Protein AF-A0A8H3UCH0-F1 (afdb_monomer_lite)

Structure (mmCIF, N/CA/C/O backbone):
data_AF-A0A8H3UCH0-F1
#
_entry.id   AF-A0A8H3UCH0-F1
#
loop_
_atom_site.group_PDB
_atom_site.id
_atom_site.type_symbol
_atom_site.label_atom_id
_atom_site.label_alt_id
_atom_site.label_comp_id
_atom_site.label_asym_id
_atom_site.label_entity_id
_atom_site.label_seq_id
_atom_site.pdbx_PDB_ins_code
_atom_site.Cartn_x
_atom_site.Cartn_y
_atom_site.Cartn_z
_atom_site.occupancy
_atom_site.B_iso_or_equiv
_atom_site.auth_seq_id
_atom_site.auth_comp_id
_atom_site.auth_asym_id
_atom_site.auth_atom_id
_atom_site.pdbx_PDB_model_num
ATOM 1 N N . MET A 1 1 ? -41.134 -38.331 -43.018 1.00 42.94 1 MET A N 1
ATOM 2 C CA . MET A 1 1 ? -39.781 -38.279 -42.423 1.00 42.94 1 MET A CA 1
ATOM 3 C C . MET A 1 1 ? -39.444 -36.814 -42.194 1.00 42.94 1 MET A C 1
ATOM 5 O O . MET A 1 1 ? -39.218 -36.111 -43.166 1.00 42.94 1 MET A O 1
ATOM 9 N N . ALA A 1 2 ? -39.543 -36.333 -40.953 1.00 41.81 2 ALA A N 1
ATOM 10 C CA . ALA A 1 2 ? -39.300 -34.935 -40.595 1.00 41.81 2 ALA A CA 1
ATOM 11 C C . ALA A 1 2 ? -38.102 -34.873 -39.640 1.00 41.81 2 ALA A C 1
ATOM 13 O O . ALA A 1 2 ? -38.124 -35.480 -38.571 1.00 41.81 2 ALA A O 1
ATOM 14 N N . THR A 1 3 ? -37.045 -34.188 -40.062 1.00 47.44 3 THR A N 1
ATOM 15 C CA . THR A 1 3 ? -35.828 -33.936 -39.289 1.00 47.44 3 THR A CA 1
ATOM 16 C C . THR A 1 3 ? -36.106 -32.839 -38.265 1.00 47.44 3 THR A C 1
ATOM 18 O O . THR A 1 3 ? -36.339 -31.687 -38.617 1.00 47.44 3 THR A O 1
ATOM 21 N N . GLN A 1 4 ? -36.105 -33.212 -36.986 1.00 49.59 4 GLN A N 1
ATOM 22 C CA . GLN A 1 4 ? -36.274 -32.308 -35.852 1.00 49.59 4 GLN A CA 1
ATOM 23 C C . GLN A 1 4 ? -34.904 -31.704 -35.499 1.00 49.59 4 GLN A C 1
ATOM 25 O O . GLN A 1 4 ? -34.028 -32.372 -34.952 1.00 49.59 4 GLN A O 1
ATOM 30 N N . THR A 1 5 ? -34.693 -30.446 -35.875 1.00 45.97 5 THR A N 1
ATOM 31 C CA . THR A 1 5 ? -33.523 -29.638 -35.518 1.00 45.97 5 THR A CA 1
ATOM 32 C C . THR A 1 5 ? -33.609 -29.232 -34.045 1.00 45.97 5 THR A C 1
ATOM 34 O O . THR A 1 5 ? -34.326 -28.307 -33.674 1.00 45.97 5 THR A O 1
ATOM 37 N N . ASN A 1 6 ? -32.872 -29.941 -33.187 1.00 51.31 6 ASN A N 1
ATOM 38 C CA . ASN A 1 6 ? -32.694 -29.592 -31.778 1.00 51.31 6 ASN A CA 1
ATOM 39 C C . ASN A 1 6 ? -31.817 -28.337 -31.644 1.00 51.31 6 ASN A C 1
ATOM 41 O O . ASN A 1 6 ? -30.590 -28.406 -31.700 1.00 51.31 6 ASN A O 1
ATOM 45 N N . GLN A 1 7 ? -32.456 -27.185 -31.462 1.00 55.06 7 GLN A N 1
ATOM 46 C CA . GLN A 1 7 ? -31.807 -25.937 -31.071 1.00 55.06 7 GLN A CA 1
ATOM 47 C C . GLN A 1 7 ? -31.682 -25.908 -29.532 1.00 55.06 7 GLN A C 1
ATOM 49 O O . GLN A 1 7 ? -32.689 -26.114 -28.850 1.00 55.06 7 GLN A O 1
ATOM 54 N N . PRO A 1 8 ? -30.494 -25.678 -28.942 1.00 60.19 8 PRO A N 1
ATOM 55 C CA . PRO A 1 8 ? -30.374 -25.543 -27.494 1.00 60.19 8 PRO A CA 1
ATOM 56 C C . PRO A 1 8 ? -30.968 -24.199 -27.022 1.00 60.19 8 PRO A C 1
ATOM 58 O O . PRO A 1 8 ? -30.955 -23.220 -27.775 1.00 60.19 8 PRO A O 1
ATOM 61 N N . PRO A 1 9 ? -31.495 -24.124 -25.784 1.00 63.38 9 PRO A N 1
ATOM 62 C CA . PRO A 1 9 ? -32.141 -22.922 -25.258 1.00 63.38 9 PRO A CA 1
ATOM 63 C C . PRO A 1 9 ? -31.151 -21.751 -25.125 1.00 63.38 9 PRO A C 1
ATOM 65 O O . PRO A 1 9 ? -29.957 -21.980 -24.905 1.00 63.38 9 PRO A O 1
ATOM 68 N N . PRO A 1 10 ? -31.617 -20.487 -25.202 1.00 54.34 10 PRO A N 1
ATOM 69 C CA . PRO A 1 10 ? -30.752 -19.327 -25.028 1.00 54.34 10 PRO A CA 1
ATOM 70 C C . PRO A 1 10 ? -30.130 -19.360 -23.631 1.00 54.34 10 PRO A C 1
ATOM 72 O O . PRO A 1 10 ? -30.829 -19.329 -22.613 1.00 54.34 10 PRO A O 1
ATOM 75 N N . SER A 1 11 ? -28.799 -19.430 -23.589 1.00 51.38 11 SER A N 1
ATOM 76 C CA . SER A 1 11 ? -28.038 -19.336 -22.353 1.00 51.38 11 SER A CA 1
ATOM 77 C C . SER A 1 11 ? -28.389 -18.015 -21.670 1.00 51.38 11 SER A C 1
ATOM 79 O O . SER A 1 11 ? -28.206 -16.922 -22.213 1.00 51.38 11 SER A O 1
ATOM 81 N N . LYS A 1 12 ? -28.959 -18.106 -20.464 1.00 56.94 12 LYS A N 1
ATOM 82 C CA . LYS A 1 12 ? -29.134 -16.951 -19.585 1.00 56.94 12 LYS A CA 1
ATOM 83 C C . LYS A 1 12 ? -27.738 -16.385 -19.356 1.00 56.94 12 LYS A C 1
ATOM 85 O O . LYS A 1 12 ? -26.943 -17.004 -18.654 1.00 56.94 12 LYS A O 1
ATOM 90 N N . LYS A 1 13 ? -27.429 -15.260 -20.012 1.00 53.66 13 LYS A N 1
ATOM 91 C CA . LYS A 1 13 ? -26.171 -14.523 -19.861 1.00 53.66 13 LYS A CA 1
ATOM 92 C C . LYS A 1 13 ? -25.890 -14.405 -18.367 1.00 53.66 13 LYS A C 1
ATOM 94 O O . LYS A 1 13 ? -26.641 -13.740 -17.657 1.00 53.66 13 LYS A O 1
ATOM 99 N N . ALA A 1 14 ? -24.864 -15.111 -17.897 1.00 53.22 14 ALA A N 1
ATOM 100 C CA . ALA A 1 14 ? -24.404 -15.004 -16.527 1.00 53.22 14 ALA A CA 1
ATOM 101 C C . ALA A 1 14 ? -24.094 -13.525 -16.288 1.00 53.22 14 ALA A C 1
ATOM 103 O O . ALA A 1 14 ? -23.235 -12.954 -16.962 1.00 53.22 14 ALA A O 1
ATOM 104 N N . ALA A 1 15 ? -24.873 -12.884 -15.414 1.00 64.12 15 ALA A N 1
ATOM 105 C CA . ALA A 1 15 ? -24.626 -11.506 -15.037 1.00 64.12 15 ALA A CA 1
ATOM 106 C C . ALA A 1 15 ? -23.189 -11.439 -14.516 1.00 64.12 15 ALA A C 1
ATOM 108 O O . ALA A 1 15 ? -22.822 -12.191 -13.609 1.00 64.12 15 ALA A O 1
ATOM 109 N N . SER A 1 16 ? -22.376 -10.589 -15.138 1.00 61.06 16 SER A N 1
ATOM 110 C CA . SER A 1 16 ? -21.008 -10.345 -14.706 1.00 61.06 16 SER A CA 1
ATOM 111 C C . SER A 1 16 ? -20.993 -10.011 -13.209 1.00 61.06 16 SER A C 1
ATOM 113 O O . SER A 1 16 ? -21.958 -9.426 -12.699 1.00 61.06 16 SER A O 1
ATOM 115 N N . PRO A 1 17 ? -19.935 -10.397 -12.475 1.00 53.53 17 PRO A N 1
ATOM 116 C CA . PRO A 1 17 ? -19.835 -10.087 -11.057 1.00 53.53 17 PRO A CA 1
ATOM 117 C C . PRO A 1 17 ? -20.031 -8.581 -10.852 1.00 53.53 17 PRO A C 1
ATOM 119 O O . PRO A 1 17 ? -19.290 -7.763 -11.399 1.00 53.53 17 PRO A O 1
ATOM 122 N N . LYS A 1 18 ? -21.078 -8.224 -10.097 1.00 65.06 18 LYS A N 1
ATOM 123 C CA . LYS A 1 18 ? -21.443 -6.839 -9.783 1.00 65.06 18 LYS A CA 1
ATOM 124 C C . LYS A 1 18 ? -20.391 -6.253 -8.846 1.00 65.06 18 LYS A C 1
ATOM 126 O O . LYS A 1 18 ? -20.533 -6.294 -7.627 1.00 65.06 18 LYS A O 1
ATOM 131 N N . THR A 1 19 ? -19.300 -5.748 -9.409 1.00 75.19 19 THR A N 1
ATOM 132 C CA . THR A 1 19 ? -18.302 -4.984 -8.657 1.00 75.19 19 THR A CA 1
ATOM 133 C C . THR A 1 19 ? -18.933 -3.690 -8.155 1.00 75.19 19 THR A C 1
ATOM 135 O O . THR A 1 19 ? -19.878 -3.180 -8.757 1.00 75.19 19 THR A O 1
ATOM 138 N N . PHE A 1 20 ? -18.418 -3.113 -7.070 1.00 78.31 20 PHE A N 1
ATOM 139 C CA . PHE A 1 20 ? -18.933 -1.845 -6.542 1.00 78.31 20 PHE A CA 1
ATOM 140 C C . PHE A 1 20 ? -19.041 -0.756 -7.626 1.00 78.31 20 PHE A C 1
ATOM 142 O O . PHE A 1 20 ? -20.020 -0.020 -7.670 1.00 78.31 20 PHE A O 1
ATOM 149 N N . LEU A 1 21 ? -18.086 -0.715 -8.562 1.00 81.06 21 LEU A N 1
ATOM 150 C CA . LEU A 1 21 ? -18.055 0.230 -9.684 1.00 81.06 21 LEU A CA 1
ATOM 151 C C . LEU A 1 21 ? -19.134 -0.010 -10.747 1.00 81.06 21 LEU A C 1
ATOM 153 O O . LEU A 1 21 ? -19.455 0.912 -11.490 1.00 81.06 21 LEU A O 1
ATOM 157 N N . SER A 1 22 ? -19.714 -1.210 -10.798 1.00 80.25 22 SER A N 1
ATOM 158 C CA . SER A 1 22 ? -20.850 -1.526 -11.671 1.00 80.25 22 SER A CA 1
ATOM 159 C C . SER A 1 22 ? -22.191 -1.012 -11.132 1.00 80.25 22 SER A C 1
ATOM 161 O O . SER A 1 22 ? -23.190 -1.037 -11.848 1.00 80.25 22 SER A O 1
ATOM 163 N N . LEU A 1 23 ? -22.232 -0.543 -9.878 1.00 80.56 23 LEU A N 1
ATOM 164 C CA . LEU A 1 23 ? -23.440 0.016 -9.285 1.00 80.56 23 LEU A CA 1
ATOM 165 C C . LEU A 1 23 ? -23.682 1.464 -9.762 1.00 80.56 23 LEU A C 1
ATOM 167 O O . LEU A 1 23 ? -22.726 2.240 -9.921 1.00 80.56 23 LEU A O 1
ATOM 171 N N . PRO A 1 24 ? -24.958 1.871 -9.906 1.00 83.69 24 PRO A N 1
ATOM 172 C CA . PRO A 1 24 ? -25.347 3.266 -10.073 1.00 83.69 24 PRO A CA 1
ATOM 173 C C . PRO A 1 24 ? -24.669 4.183 -9.054 1.00 83.69 24 PRO A C 1
ATOM 175 O O . PRO A 1 24 ? -24.397 3.793 -7.913 1.00 83.69 24 PRO A O 1
ATOM 178 N N . ARG A 1 25 ? -24.373 5.412 -9.482 1.00 82.69 25 ARG A N 1
ATOM 179 C CA . ARG A 1 25 ? -23.633 6.396 -8.682 1.00 82.69 25 ARG A CA 1
ATOM 180 C C . ARG A 1 25 ? -24.316 6.656 -7.337 1.00 82.69 25 ARG A C 1
ATOM 182 O O . ARG A 1 25 ? -23.633 6.738 -6.321 1.00 82.69 25 ARG A O 1
ATOM 189 N N . GLU A 1 26 ? -25.639 6.708 -7.333 1.00 82.00 26 GLU A N 1
ATOM 190 C CA . GLU A 1 26 ? -26.484 6.969 -6.169 1.00 82.00 26 GLU A CA 1
ATOM 191 C C . GLU A 1 26 ? -26.334 5.856 -5.125 1.00 82.00 26 GLU A C 1
ATOM 193 O O . GLU A 1 26 ? -26.124 6.126 -3.943 1.00 82.00 26 GLU A O 1
ATOM 198 N N . LEU A 1 27 ? -26.341 4.593 -5.567 1.00 79.62 27 LEU A N 1
ATOM 199 C CA . LEU A 1 27 ? -26.145 3.442 -4.682 1.00 79.62 27 LEU A CA 1
ATOM 200 C C . LEU A 1 27 ? -24.720 3.393 -4.133 1.00 79.62 27 LEU A C 1
ATOM 202 O O . LEU A 1 27 ? -24.526 3.123 -2.949 1.00 79.62 27 LEU A O 1
ATOM 206 N N . ARG A 1 28 ? -23.716 3.718 -4.956 1.00 84.88 28 ARG A N 1
ATOM 207 C CA . ARG A 1 28 ? -22.331 3.838 -4.478 1.00 84.88 28 ARG A CA 1
ATOM 208 C C . ARG A 1 28 ? -22.203 4.897 -3.385 1.00 84.88 28 ARG A C 1
ATOM 210 O O . ARG A 1 28 ? -21.550 4.648 -2.376 1.00 84.88 28 ARG A O 1
ATOM 217 N N . GLN A 1 29 ? -22.840 6.052 -3.564 1.00 81.81 29 GLN A N 1
ATOM 218 C CA . GLN A 1 29 ? -22.836 7.136 -2.581 1.00 81.81 29 GLN A CA 1
ATOM 219 C C . GLN A 1 29 ? -23.548 6.743 -1.285 1.00 81.81 29 GLN A C 1
ATOM 221 O O . GLN A 1 29 ? -23.013 7.000 -0.210 1.00 81.81 29 GLN A O 1
ATOM 226 N N . GLN A 1 30 ? -24.698 6.069 -1.363 1.00 80.62 30 GLN A N 1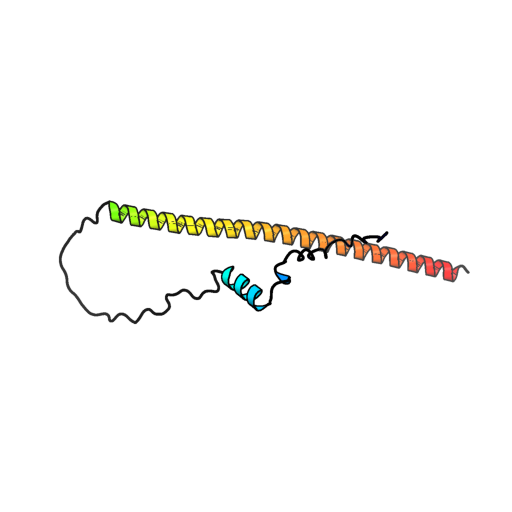
ATOM 227 C CA . GLN A 1 30 ? -25.399 5.565 -0.177 1.00 80.62 30 GLN A CA 1
ATOM 228 C C . GLN A 1 30 ? -24.559 4.550 0.601 1.00 80.62 30 GLN A C 1
ATOM 230 O O . GLN A 1 30 ? -24.454 4.657 1.820 1.00 80.62 30 GLN A O 1
ATOM 235 N N . ILE A 1 31 ? -23.913 3.607 -0.090 1.00 80.88 31 ILE A N 1
ATOM 236 C CA . ILE A 1 31 ? -23.022 2.624 0.540 1.00 80.88 31 ILE A CA 1
ATOM 237 C C . ILE A 1 31 ? -21.833 3.331 1.205 1.00 80.88 31 ILE A C 1
ATOM 239 O O . ILE A 1 31 ? -21.504 3.017 2.346 1.00 80.88 31 ILE A O 1
ATOM 243 N N . LEU A 1 32 ? -21.228 4.323 0.541 1.00 78.81 32 LEU A N 1
ATOM 244 C CA . LEU A 1 32 ? -20.131 5.114 1.110 1.00 78.81 32 LEU A CA 1
ATOM 245 C C . LEU A 1 32 ? -20.569 5.890 2.359 1.00 78.81 32 LEU A C 1
ATOM 247 O O . LEU A 1 32 ? -19.865 5.855 3.367 1.00 78.81 32 LEU A O 1
ATOM 251 N N . LEU A 1 33 ? -21.740 6.529 2.327 1.00 73.38 33 LEU A N 1
ATOM 252 C CA . LEU A 1 33 ? -22.305 7.261 3.466 1.00 73.38 33 LEU A CA 1
ATOM 253 C C . LEU A 1 33 ? -22.647 6.331 4.641 1.00 73.38 33 LEU A C 1
ATOM 255 O O . LEU A 1 33 ? -22.330 6.652 5.783 1.00 73.38 33 LEU A O 1
ATOM 259 N N . LEU A 1 34 ? -23.226 5.158 4.371 1.00 72.00 34 LEU A N 1
ATOM 260 C CA . LEU A 1 34 ? -23.531 4.140 5.385 1.00 72.00 34 LEU A CA 1
ATOM 261 C C . LEU A 1 34 ? -22.265 3.512 5.979 1.00 72.00 34 LEU A C 1
ATOM 263 O O . LEU A 1 34 ? -22.237 3.175 7.161 1.00 72.00 34 LEU A O 1
ATOM 267 N N . SER A 1 35 ? -21.209 3.369 5.175 1.00 71.69 35 SER A N 1
ATOM 268 C CA . SER A 1 35 ? -19.934 2.795 5.617 1.00 71.69 35 SER A CA 1
ATOM 269 C C . SER A 1 35 ? -19.110 3.730 6.511 1.00 71.69 35 SER A C 1
ATOM 271 O O . SER A 1 35 ? -18.156 3.276 7.141 1.00 71.69 35 SER A O 1
ATOM 273 N N . ASN A 1 36 ? -19.478 5.016 6.602 1.00 66.00 36 ASN A N 1
ATOM 274 C CA . ASN A 1 36 ? -18.720 6.033 7.327 1.00 66.00 36 ASN A CA 1
ATOM 275 C C . ASN A 1 36 ? -19.538 6.631 8.494 1.00 66.00 36 ASN A C 1
ATOM 277 O O . ASN A 1 36 ? -20.148 7.694 8.354 1.00 66.00 36 ASN A O 1
ATOM 281 N N . PRO A 1 37 ? -19.518 6.015 9.695 1.00 58.62 37 PRO A N 1
ATOM 282 C CA . PRO A 1 37 ? -20.276 6.488 10.862 1.00 58.62 37 PRO A CA 1
ATOM 283 C C . PRO A 1 37 ? -19.804 7.849 11.416 1.00 58.62 37 PRO A C 1
ATOM 285 O O . PRO A 1 37 ? -20.368 8.343 12.388 1.00 58.62 37 PRO A O 1
ATOM 288 N N . HIS A 1 38 ? -18.772 8.452 10.819 1.00 56.91 38 HIS A N 1
ATOM 289 C CA . HIS A 1 38 ? -18.227 9.767 11.166 1.00 56.91 38 HIS A CA 1
ATOM 290 C C . HIS A 1 38 ? -18.824 10.929 10.352 1.00 56.91 38 HIS A C 1
ATOM 292 O O . HIS A 1 38 ? -18.575 12.080 10.697 1.00 56.91 38 HIS A O 1
ATOM 298 N N . LEU A 1 39 ? -19.595 10.650 9.293 1.00 53.91 39 LEU A N 1
ATOM 299 C CA . LEU A 1 39 ? -20.266 11.674 8.474 1.00 53.91 39 LEU A CA 1
ATOM 300 C C . LEU A 1 39 ? -21.710 11.954 8.918 1.00 53.91 39 LEU A C 1
ATOM 302 O O . LEU A 1 39 ? -22.360 12.845 8.376 1.00 53.91 39 LEU A O 1
ATOM 306 N N . LEU A 1 40 ? -22.213 11.213 9.908 1.00 56.19 40 LEU A N 1
ATOM 307 C CA . LEU A 1 40 ? -23.476 11.527 10.563 1.00 56.19 40 LEU A CA 1
ATOM 308 C C . LEU A 1 40 ? -23.218 12.614 11.617 1.00 56.19 40 LEU A C 1
ATOM 310 O O . LEU A 1 40 ? -22.411 12.382 12.523 1.00 56.19 40 LEU A O 1
ATOM 314 N N . PRO A 1 41 ? -23.874 13.787 11.537 1.00 54.56 41 PRO A N 1
ATOM 315 C CA . PRO A 1 41 ? -23.810 14.754 12.621 1.00 54.56 41 PRO A CA 1
ATOM 316 C C . PRO A 1 41 ? -24.323 14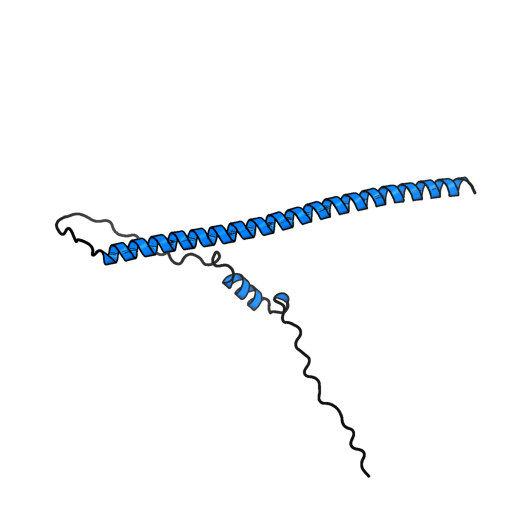.090 13.913 1.00 54.56 41 PRO A C 1
ATOM 318 O O . PRO A 1 41 ? -25.321 13.361 13.872 1.00 54.56 41 PRO A O 1
ATOM 321 N N . PRO A 1 42 ? -23.646 14.283 15.060 1.00 55.91 42 PRO A N 1
ATOM 322 C CA . PRO A 1 42 ? -24.092 13.707 16.320 1.00 55.91 42 PRO A CA 1
ATOM 323 C C . PRO A 1 42 ? -25.503 14.229 16.647 1.00 55.91 42 PRO A C 1
ATOM 325 O O . PRO A 1 42 ? -25.737 15.433 16.545 1.00 55.91 42 PRO A O 1
ATOM 328 N N . PRO A 1 43 ? -26.449 13.372 17.070 1.00 56.62 43 PRO A N 1
ATOM 329 C CA . PRO A 1 43 ? -27.859 13.742 17.241 1.00 56.62 43 PRO A CA 1
ATOM 330 C C . PRO A 1 43 ? -28.154 14.659 18.451 1.00 56.62 43 PRO A C 1
ATOM 332 O O . PRO A 1 43 ? -29.282 14.699 18.926 1.00 56.62 43 PRO A O 1
ATOM 335 N N . PHE A 1 44 ? -27.175 15.408 18.970 1.00 51.19 44 PHE A N 1
ATOM 336 C CA . PHE A 1 44 ? -27.285 16.115 20.255 1.00 51.19 44 PHE A CA 1
ATOM 337 C C . PHE A 1 44 ? -26.931 17.611 20.206 1.00 51.19 44 PHE A C 1
ATOM 339 O O . PHE A 1 44 ? -26.442 18.152 21.191 1.00 51.19 44 PHE A O 1
ATOM 346 N N . SER A 1 45 ? -27.195 18.307 19.097 1.00 50.56 45 SER A N 1
ATOM 347 C CA . SER A 1 45 ? -27.034 19.776 19.031 1.00 50.56 45 SER A CA 1
ATOM 348 C C . SER A 1 45 ? -28.292 20.585 19.377 1.00 50.56 45 SER A C 1
ATOM 350 O O . SER A 1 45 ? -28.284 21.796 19.207 1.00 50.56 45 SER A O 1
ATOM 352 N N . ASN A 1 46 ? -29.341 19.961 19.920 1.00 49.84 46 ASN A N 1
ATOM 353 C CA . ASN A 1 46 ? -30.522 20.667 20.431 1.00 49.84 46 ASN A CA 1
ATOM 354 C C . ASN A 1 46 ? -30.667 20.437 21.940 1.00 49.84 46 ASN A C 1
ATOM 356 O O . ASN A 1 46 ? -31.548 19.706 22.385 1.00 49.84 46 ASN A O 1
ATOM 360 N N . ILE A 1 47 ? -29.777 21.036 22.729 1.00 56.28 47 ILE A N 1
ATOM 361 C CA . ILE A 1 47 ? -30.009 21.219 24.165 1.00 56.28 47 ILE A CA 1
ATOM 362 C C . ILE A 1 47 ? -30.642 22.611 24.309 1.00 56.28 47 ILE A C 1
ATOM 364 O O . ILE A 1 47 ? -29.969 23.592 23.989 1.00 56.28 47 ILE A O 1
ATOM 368 N N . PRO A 1 48 ? -31.916 22.743 24.724 1.00 54.50 48 PRO A N 1
ATOM 369 C CA . PRO A 1 48 ? -32.471 24.052 25.047 1.00 54.50 48 PRO A CA 1
ATOM 370 C C . PRO A 1 48 ? -31.747 24.622 26.281 1.00 54.50 48 PRO A C 1
ATOM 372 O O . PRO A 1 48 ? -31.342 23.850 27.155 1.00 54.50 48 PRO A O 1
ATOM 375 N N . PRO A 1 49 ? -31.558 25.950 26.376 1.00 52.41 49 PRO A N 1
ATOM 376 C CA . PRO A 1 49 ? -30.882 26.554 27.515 1.00 52.41 49 PRO A CA 1
ATOM 377 C C . PRO A 1 49 ? -31.702 26.297 28.783 1.00 52.41 49 PRO A C 1
ATOM 379 O O . PRO A 1 49 ? -32.867 26.679 28.877 1.00 52.41 49 PRO A O 1
ATOM 382 N N . VAL A 1 50 ? -31.092 25.605 29.744 1.00 53.44 50 VAL A N 1
ATOM 383 C CA . VAL A 1 50 ? -31.671 25.340 31.064 1.00 53.44 50 VAL A CA 1
ATOM 384 C C . VAL A 1 50 ? -31.743 26.667 31.829 1.00 53.44 50 VAL A C 1
ATOM 386 O O . VAL A 1 50 ? -30.702 27.315 31.970 1.00 53.44 50 VAL A O 1
ATOM 389 N N . PRO A 1 51 ? -32.917 27.097 32.329 1.00 50.16 51 PRO A N 1
ATOM 390 C CA . PRO A 1 51 ? -32.991 28.232 33.234 1.00 50.16 51 PRO A CA 1
ATOM 391 C C . PRO A 1 51 ? -32.438 27.804 34.598 1.00 50.16 51 PRO A C 1
ATOM 393 O O . PRO A 1 51 ? -32.945 26.880 35.234 1.00 50.16 51 PRO A O 1
ATOM 396 N N . SER A 1 52 ? -31.358 28.459 35.017 1.00 58.34 52 SER A N 1
ATOM 397 C CA . SER A 1 52 ? -30.893 28.440 36.402 1.00 58.34 52 SER A CA 1
ATOM 398 C C . SER A 1 52 ? -31.919 29.153 37.263 1.00 58.34 52 SER A C 1
ATOM 400 O O . SER A 1 52 ? -32.158 30.318 36.987 1.00 58.34 52 SER A O 1
ATOM 402 N N . ASP A 1 53 ? -32.437 28.501 38.307 1.00 46.28 53 ASP A N 1
ATOM 403 C CA . ASP A 1 53 ? -32.866 29.196 39.524 1.00 46.28 53 ASP A CA 1
ATOM 404 C C . ASP A 1 53 ? -32.954 28.268 40.756 1.00 46.28 53 ASP A C 1
ATOM 406 O O . ASP A 1 53 ? -33.696 27.291 40.799 1.00 46.28 53 ASP A O 1
ATOM 410 N N . THR A 1 54 ? -32.170 28.660 41.769 1.00 45.78 54 THR A N 1
ATOM 411 C CA . THR A 1 54 ? -32.445 28.694 43.225 1.00 45.78 54 THR A CA 1
ATOM 412 C C . THR A 1 54 ? -32.789 27.429 44.044 1.00 45.78 54 THR A C 1
ATOM 414 O O . THR A 1 54 ? -33.844 26.832 43.888 1.00 45.78 54 THR A O 1
ATOM 417 N N . ASN A 1 55 ? -31.900 27.142 45.019 1.00 46.41 55 ASN A N 1
ATOM 418 C CA . ASN A 1 55 ? -32.099 26.804 46.455 1.00 46.41 55 ASN A CA 1
ATOM 419 C C . ASN A 1 55 ? -33.389 26.030 46.846 1.00 46.41 55 ASN A C 1
ATOM 421 O O . ASN A 1 55 ? -34.488 26.517 46.635 1.00 46.41 55 ASN A O 1
ATOM 425 N N . THR A 1 56 ? -33.413 24.921 47.599 1.00 49.75 56 THR A N 1
ATOM 426 C CA . THR A 1 56 ? -32.886 24.652 48.964 1.00 49.75 56 THR A CA 1
ATOM 427 C C . THR A 1 56 ? -33.265 23.177 49.348 1.00 49.75 56 THR A C 1
ATOM 429 O O . THR A 1 56 ? -33.720 22.452 48.468 1.00 49.75 56 THR A O 1
ATOM 432 N N . PRO A 1 57 ? -33.054 22.645 50.577 1.00 64.25 57 PRO A N 1
ATOM 433 C CA . PRO A 1 57 ? -32.244 21.456 50.849 1.00 64.25 57 PRO A CA 1
ATOM 434 C C . PRO A 1 57 ? -33.078 20.219 51.273 1.00 64.25 57 PRO A C 1
ATOM 436 O O . PRO A 1 57 ? -34.305 20.236 51.263 1.00 64.25 57 PRO A O 1
ATOM 439 N N . THR A 1 58 ? -32.385 19.212 51.820 1.00 38.47 58 THR A N 1
ATOM 440 C CA . THR A 1 58 ? -32.882 18.139 52.712 1.00 38.47 58 THR A CA 1
ATOM 441 C C . THR A 1 58 ? -33.121 16.785 52.050 1.00 38.47 58 THR A C 1
ATOM 443 O O . THR A 1 58 ? -34.011 16.606 51.231 1.00 38.47 58 THR A O 1
ATOM 446 N N . GLY A 1 59 ? -32.401 15.788 52.566 1.00 39.38 59 GLY A N 1
ATOM 447 C CA . GLY A 1 59 ? -32.963 14.455 52.727 1.00 39.38 59 GLY A CA 1
ATOM 448 C C . GLY A 1 59 ? -32.436 13.384 51.780 1.00 39.38 59 GLY A C 1
ATOM 449 O O . GLY A 1 59 ? -32.350 13.550 50.573 1.00 39.38 59 GLY A O 1
ATOM 450 N N . SER A 1 60 ? -32.193 12.228 52.389 1.00 42.16 60 SER A N 1
ATOM 451 C CA . SER A 1 60 ? -31.995 10.926 51.761 1.00 42.16 60 SER A CA 1
ATOM 452 C C . SER A 1 60 ? -30.595 10.653 51.206 1.00 42.16 60 SER A C 1
ATOM 454 O O . SER A 1 60 ? -30.304 10.773 50.017 1.00 42.16 60 SER A O 1
ATOM 456 N N . ARG A 1 61 ? -29.739 10.129 52.097 1.00 47.56 61 ARG A N 1
ATOM 457 C CA . ARG A 1 61 ? -28.829 9.033 51.741 1.0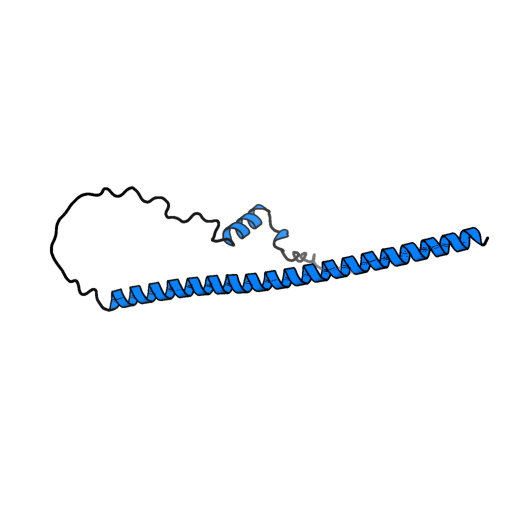0 47.56 61 ARG A CA 1
ATOM 458 C C . ARG A 1 61 ? -29.684 7.908 51.141 1.00 47.56 61 ARG A C 1
ATOM 460 O O . ARG A 1 61 ? -30.100 7.000 51.853 1.00 47.56 61 ARG A O 1
ATOM 467 N N . HIS A 1 62 ? -29.977 7.975 49.848 1.00 48.09 62 HIS A N 1
ATOM 468 C CA . HIS A 1 62 ? -30.389 6.786 49.127 1.00 48.09 62 HIS A CA 1
ATOM 469 C C . HIS A 1 62 ? -29.135 5.945 48.935 1.00 48.09 62 HIS A C 1
ATOM 471 O O . HIS A 1 62 ? -28.274 6.263 48.113 1.00 48.09 62 HIS A O 1
ATOM 477 N N . ASP A 1 63 ? -29.031 4.877 49.723 1.00 53.25 63 ASP A N 1
ATOM 478 C CA . ASP A 1 63 ? -28.252 3.697 49.374 1.00 53.25 63 ASP A CA 1
ATOM 479 C C . ASP A 1 63 ? -28.782 3.171 48.032 1.00 53.25 63 ASP A C 1
ATOM 481 O O . ASP A 1 63 ? -29.643 2.294 47.957 1.00 53.25 63 ASP A O 1
ATOM 485 N N . GLY A 1 64 ? -28.304 3.791 46.950 1.00 53.72 64 GLY A N 1
ATOM 486 C CA . GLY A 1 64 ? -28.535 3.376 45.578 1.00 53.72 64 GLY A CA 1
ATOM 487 C C . GLY A 1 64 ? -28.040 1.947 45.448 1.00 53.72 64 GLY A C 1
ATOM 488 O O . GLY A 1 64 ? -26.843 1.668 45.558 1.00 53.72 64 GLY A O 1
ATOM 489 N N . THR A 1 65 ? -29.005 1.047 45.318 1.00 62.25 65 THR A N 1
ATOM 490 C CA . THR A 1 65 ? -28.864 -0.403 45.348 1.00 62.25 65 THR A CA 1
ATOM 491 C C . THR A 1 65 ? -27.613 -0.882 44.604 1.00 62.25 65 THR A C 1
ATOM 493 O O . THR A 1 65 ? -27.247 -0.386 43.537 1.00 62.25 65 THR A O 1
ATOM 496 N N . THR A 1 66 ? -26.946 -1.906 45.140 1.00 67.00 66 THR A N 1
ATOM 497 C CA . THR A 1 66 ? -25.746 -2.536 44.555 1.00 67.00 66 THR A CA 1
ATOM 498 C C . THR A 1 66 ? -25.909 -2.870 43.061 1.00 67.00 66 THR A C 1
ATOM 500 O O . THR A 1 66 ? -24.924 -2.984 42.333 1.00 67.00 66 THR A O 1
ATOM 503 N N . PHE A 1 67 ? -27.153 -3.019 42.604 1.00 70.38 67 PHE A N 1
ATOM 504 C CA . PHE A 1 67 ? -27.552 -3.227 41.221 1.00 70.38 67 PHE A CA 1
ATOM 505 C C . PHE A 1 67 ? -27.268 -2.026 40.303 1.00 70.38 67 PHE A C 1
ATOM 507 O O . PHE A 1 67 ? -26.598 -2.204 39.286 1.00 70.38 67 PHE A O 1
ATOM 514 N N . GLU A 1 68 ? -27.666 -0.805 40.667 1.00 78.38 68 GLU A N 1
ATOM 515 C CA . GLU A 1 68 ? -27.395 0.386 39.843 1.00 78.38 68 GLU A CA 1
ATOM 516 C C . GLU A 1 68 ? -25.894 0.652 39.711 1.00 78.38 68 GLU A C 1
ATOM 518 O O . GLU A 1 68 ? -25.387 0.947 38.626 1.00 78.38 68 GLU A O 1
ATOM 523 N N . ARG A 1 69 ? -25.143 0.436 40.798 1.00 78.38 69 ARG A N 1
ATOM 524 C CA . ARG A 1 69 ? -23.680 0.539 40.781 1.00 78.38 69 ARG A CA 1
ATOM 525 C C . ARG A 1 69 ? -23.049 -0.502 39.851 1.00 78.38 69 ARG A C 1
ATOM 527 O O . ARG A 1 69 ? -22.114 -0.178 39.117 1.00 78.38 69 ARG A O 1
ATOM 534 N N . LYS A 1 70 ? -23.565 -1.738 39.836 1.00 82.38 70 LYS A N 1
ATOM 535 C CA . LYS A 1 70 ? -23.129 -2.790 38.898 1.00 82.38 70 LYS A CA 1
ATOM 536 C C . LYS A 1 70 ? -23.434 -2.411 37.447 1.00 82.38 70 LYS A C 1
ATOM 538 O O . LYS A 1 70 ? -22.560 -2.597 36.599 1.00 82.38 70 LYS A O 1
A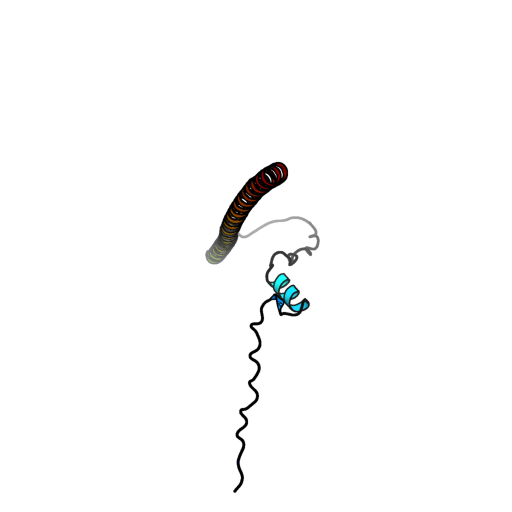TOM 543 N N . ILE A 1 71 ? -24.602 -1.827 37.171 1.00 86.25 71 ILE A N 1
ATOM 544 C CA . ILE A 1 71 ? -24.962 -1.328 35.833 1.00 86.25 71 ILE A CA 1
ATOM 545 C C . ILE A 1 71 ? -24.009 -0.211 35.403 1.00 86.25 71 ILE A C 1
ATOM 547 O O . ILE A 1 71 ? -23.431 -0.286 34.319 1.00 86.25 71 ILE A O 1
ATOM 551 N N . ALA A 1 72 ? -23.767 0.782 36.258 1.00 81.81 72 ALA A N 1
ATOM 552 C CA . ALA A 1 72 ? -22.856 1.884 35.955 1.00 81.81 72 ALA A CA 1
ATOM 553 C C . ALA A 1 72 ? -21.427 1.389 35.654 1.00 81.81 72 ALA A C 1
ATOM 555 O O . ALA A 1 72 ? -20.790 1.836 34.695 1.00 81.81 72 ALA A O 1
ATOM 556 N N . ILE A 1 73 ? -20.930 0.414 36.425 1.00 86.12 73 ILE A N 1
ATOM 557 C CA . ILE A 1 73 ? -19.624 -0.217 36.182 1.00 86.12 73 ILE A CA 1
ATOM 558 C C . ILE A 1 73 ? -19.621 -0.981 34.853 1.00 86.12 73 ILE A C 1
ATOM 560 O O . ILE A 1 73 ? -18.659 -0.863 34.089 1.00 86.12 73 ILE A O 1
ATOM 564 N N . ALA A 1 74 ? -20.673 -1.746 34.553 1.00 86.38 74 ALA A N 1
ATOM 565 C CA . ALA A 1 74 ? -20.789 -2.492 33.302 1.00 86.38 74 ALA A CA 1
ATOM 566 C C . ALA A 1 74 ? -20.801 -1.554 32.084 1.00 86.38 74 ALA A C 1
ATOM 568 O O . ALA A 1 74 ? -20.041 -1.768 31.139 1.00 86.38 74 ALA A O 1
ATOM 569 N N . LEU A 1 75 ? -21.570 -0.463 32.139 1.00 89.50 75 LEU A N 1
ATOM 570 C CA . LEU A 1 75 ? -21.602 0.559 31.090 1.00 89.50 75 LEU A CA 1
ATOM 571 C C . LEU A 1 75 ? -20.229 1.213 30.895 1.00 89.50 75 LEU A C 1
ATOM 573 O O . LEU A 1 75 ? -19.767 1.355 29.760 1.00 89.50 75 LEU A O 1
ATOM 577 N N . ARG A 1 76 ? -19.526 1.539 31.986 1.00 90.69 76 ARG A N 1
ATOM 578 C CA . ARG A 1 76 ? -18.172 2.110 31.919 1.00 90.69 76 ARG A CA 1
ATOM 579 C C . ARG A 1 76 ? -17.168 1.135 31.301 1.00 90.69 76 ARG A C 1
ATOM 581 O O . ARG A 1 76 ? -16.376 1.539 30.449 1.00 90.69 76 ARG A O 1
ATOM 588 N N . LYS A 1 77 ? -17.221 -0.149 31.671 1.00 89.00 77 LYS A N 1
ATOM 589 C CA . LYS A 1 77 ? -16.390 -1.204 31.064 1.00 89.00 77 LYS A CA 1
ATOM 590 C C . LYS A 1 77 ? -16.684 -1.359 29.573 1.00 89.00 77 LYS A C 1
ATOM 592 O O . LYS A 1 77 ? -15.748 -1.412 28.779 1.00 89.00 77 LYS A O 1
ATOM 597 N N . MET A 1 78 ? -17.957 -1.346 29.181 1.00 86.38 78 MET A N 1
ATOM 598 C CA . MET A 1 78 ? -18.363 -1.412 27.775 1.00 86.38 78 MET A CA 1
ATOM 599 C C . MET A 1 78 ? -17.883 -0.201 26.971 1.00 86.38 78 MET A C 1
ATOM 601 O O . MET A 1 78 ? -17.431 -0.362 25.838 1.00 86.38 78 MET A O 1
ATOM 605 N N . ALA A 1 79 ? -17.925 1.005 27.542 1.00 88.12 79 ALA A N 1
ATOM 606 C CA . ALA A 1 79 ? -17.405 2.206 26.892 1.00 88.12 79 ALA A CA 1
ATOM 607 C C . ALA A 1 79 ? -15.885 2.125 26.661 1.00 88.12 79 ALA A C 1
ATO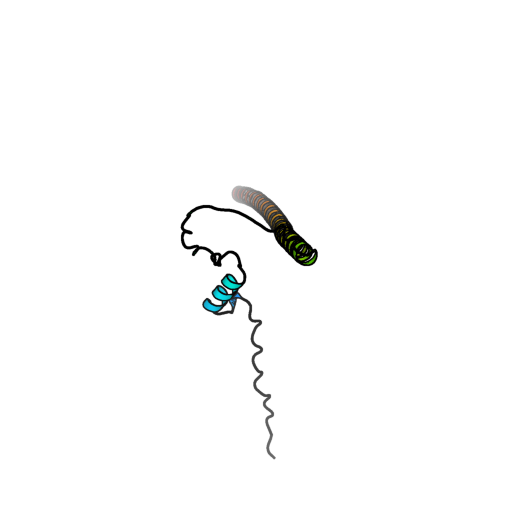M 609 O O . ALA A 1 79 ? -15.408 2.427 25.564 1.00 88.12 79 ALA A O 1
ATOM 610 N N . ILE A 1 80 ? -15.129 1.658 27.661 1.00 90.12 80 ILE A N 1
ATOM 611 C CA . ILE A 1 80 ? -13.678 1.443 27.541 1.00 90.12 80 ILE A CA 1
ATOM 612 C C . ILE A 1 80 ? -13.383 0.369 26.492 1.00 90.12 80 ILE A C 1
ATOM 614 O O . ILE A 1 80 ? -12.550 0.593 25.618 1.00 90.12 80 ILE A O 1
ATOM 618 N N . PHE A 1 81 ? -14.095 -0.757 26.524 1.00 88.94 81 PHE A N 1
ATOM 619 C CA . PHE A 1 81 ? -13.927 -1.835 25.552 1.00 88.94 81 PHE A CA 1
ATOM 620 C C . PHE A 1 81 ? -14.192 -1.358 24.118 1.00 88.94 81 PHE A C 1
ATOM 622 O O . PHE A 1 81 ? -13.376 -1.586 23.228 1.00 88.94 81 PHE A O 1
ATOM 629 N N . ARG A 1 82 ? -15.275 -0.600 23.893 1.00 86.44 82 ARG A N 1
ATOM 630 C CA . ARG A 1 82 ? -15.558 0.011 22.582 1.00 86.44 82 ARG A CA 1
ATOM 631 C C . ARG A 1 82 ? -14.437 0.947 22.134 1.00 86.44 82 ARG A C 1
ATOM 633 O O . ARG A 1 82 ? -14.082 0.943 20.957 1.00 86.44 82 ARG A O 1
ATOM 640 N N . ARG A 1 83 ? -13.871 1.741 23.048 1.00 85.19 83 ARG A N 1
ATOM 641 C CA . ARG A 1 83 ? -12.735 2.622 22.740 1.00 85.19 83 ARG A CA 1
ATOM 642 C C . ARG A 1 83 ? -11.492 1.816 22.357 1.00 85.19 83 ARG A C 1
ATOM 644 O O . ARG A 1 83 ? -10.866 2.146 21.357 1.00 85.19 83 ARG A O 1
ATOM 651 N N . GLN A 1 84 ? -11.179 0.755 23.096 1.00 83.81 84 GLN A N 1
ATOM 652 C CA . GLN A 1 84 ? -10.053 -0.135 22.797 1.00 83.81 84 GLN A CA 1
ATOM 653 C C . GLN A 1 84 ? -10.220 -0.829 21.442 1.00 83.81 84 GLN A C 1
ATOM 655 O O . GLN A 1 84 ? -9.283 -0.867 20.654 1.00 83.81 84 GLN A O 1
ATOM 660 N N . MET A 1 85 ? -11.431 -1.283 21.111 1.00 86.75 85 MET A N 1
ATOM 661 C CA . MET A 1 85 ? -11.719 -1.861 19.795 1.00 86.75 85 MET A CA 1
ATOM 662 C C . MET A 1 85 ? -11.526 -0.859 18.656 1.00 86.75 85 MET A C 1
ATOM 664 O O . MET A 1 85 ? -10.915 -1.198 17.647 1.00 86.75 85 MET A O 1
ATOM 668 N N . LYS A 1 86 ? -11.966 0.395 18.820 1.00 86.06 86 LYS A N 1
ATOM 669 C CA . LYS A 1 86 ? -11.702 1.447 17.823 1.00 86.06 86 LYS A CA 1
ATOM 670 C C . LYS A 1 86 ? -10.206 1.720 17.653 1.00 86.06 86 LYS A C 1
ATOM 672 O O . LYS A 1 86 ? -9.746 1.854 16.524 1.00 86.06 86 LYS A O 1
ATOM 677 N N . LEU A 1 87 ? -9.456 1.778 18.755 1.00 85.19 87 LEU A N 1
ATOM 678 C CA . LEU A 1 87 ? -8.003 1.968 18.719 1.00 85.19 87 LEU A CA 1
ATOM 679 C C . LEU A 1 87 ? -7.293 0.794 18.038 1.00 85.19 87 LEU A C 1
ATOM 681 O O . LEU A 1 87 ? -6.389 1.019 17.243 1.00 85.19 87 LEU A O 1
ATOM 685 N N . PHE A 1 88 ? -7.738 -0.438 18.287 1.00 83.81 88 PHE A N 1
ATOM 686 C CA . PHE A 1 88 ? -7.203 -1.633 17.638 1.00 83.81 88 PHE A CA 1
ATOM 687 C C . PHE A 1 88 ? -7.430 -1.615 16.121 1.00 83.81 88 PHE A C 1
ATOM 689 O O . PHE A 1 88 ? -6.504 -1.862 15.353 1.00 83.81 88 PHE A O 1
ATOM 696 N N . VAL A 1 89 ? -8.638 -1.254 15.674 1.00 83.31 89 VAL A N 1
ATOM 697 C CA . VAL A 1 89 ? -8.939 -1.092 14.241 1.00 83.31 89 VAL A CA 1
ATOM 698 C C . VAL A 1 89 ? -8.071 0.006 13.622 1.00 83.31 89 VAL A C 1
AT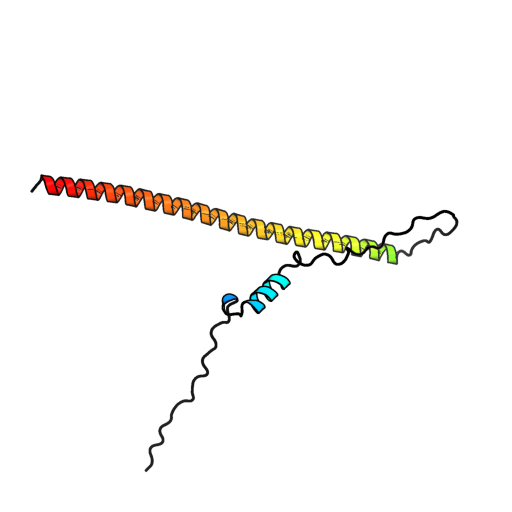OM 700 O O . VAL A 1 89 ? -7.500 -0.196 12.554 1.00 83.31 89 VAL A O 1
ATOM 703 N N . TYR A 1 90 ? -7.919 1.145 14.300 1.00 84.38 90 TYR A N 1
ATOM 704 C CA . TYR A 1 90 ? -7.067 2.235 13.824 1.00 84.38 90 TYR A CA 1
ATOM 705 C C . TYR A 1 90 ? -5.594 1.820 13.718 1.00 84.38 90 TYR A C 1
ATOM 707 O O . TYR A 1 90 ? -4.939 2.119 12.721 1.00 84.38 90 TYR A O 1
ATOM 715 N N . TYR A 1 91 ? -5.082 1.093 14.713 1.00 86.19 91 TYR A N 1
ATOM 716 C CA . TYR A 1 91 ? -3.717 0.574 14.713 1.00 86.19 91 TYR A CA 1
ATOM 717 C C . TYR A 1 91 ? -3.480 -0.389 13.545 1.00 86.19 91 TYR A C 1
ATOM 719 O O . TYR A 1 91 ? -2.532 -0.202 12.785 1.00 86.19 91 TYR A O 1
ATOM 727 N N . ASN A 1 92 ? -4.376 -1.359 13.343 1.00 83.25 92 ASN A N 1
ATOM 728 C CA . ASN A 1 92 ? -4.265 -2.301 12.227 1.00 83.25 92 ASN A CA 1
ATOM 729 C C . ASN A 1 92 ? -4.354 -1.602 10.871 1.00 83.25 92 ASN A C 1
ATOM 731 O O . ASN A 1 92 ? -3.570 -1.906 9.977 1.00 83.25 92 ASN A O 1
ATOM 735 N N . ASN A 1 93 ? -5.253 -0.626 10.725 1.00 85.31 93 ASN A N 1
ATOM 736 C CA . ASN A 1 93 ? -5.304 0.177 9.509 1.00 85.31 93 ASN A CA 1
ATOM 737 C C . ASN A 1 93 ? -3.980 0.919 9.304 1.00 85.31 93 ASN A C 1
ATOM 739 O O . ASN A 1 93 ? -3.408 0.842 8.228 1.00 85.31 93 ASN A O 1
ATOM 743 N N . THR A 1 94 ? -3.431 1.554 10.337 1.00 84.06 94 THR A N 1
ATOM 744 C CA . THR A 1 94 ? -2.146 2.263 10.231 1.00 84.06 94 THR A CA 1
ATOM 745 C C . THR A 1 94 ? -1.018 1.333 9.764 1.00 84.06 94 THR A C 1
ATOM 747 O O . THR A 1 94 ? -0.240 1.729 8.901 1.00 84.06 94 THR A O 1
ATOM 750 N N . GLN A 1 95 ? -0.976 0.085 10.246 1.00 85.50 95 GLN A N 1
ATOM 751 C CA . GLN A 1 95 ? -0.000 -0.928 9.813 1.00 85.50 95 GLN A CA 1
ATOM 752 C C . GLN A 1 95 ? -0.140 -1.304 8.327 1.00 85.50 95 GLN A C 1
ATOM 754 O O . GLN A 1 95 ? 0.851 -1.396 7.601 1.00 85.50 95 GLN A O 1
ATOM 759 N N . VAL A 1 96 ? -1.373 -1.482 7.843 1.00 87.62 96 VAL A N 1
ATOM 760 C CA . VAL A 1 96 ? -1.634 -1.755 6.417 1.00 87.62 96 VAL A CA 1
ATOM 761 C C . VAL A 1 96 ? -1.192 -0.576 5.547 1.00 87.62 96 VAL A C 1
ATOM 763 O O . VAL A 1 96 ? -0.599 -0.763 4.481 1.00 87.62 96 VAL A O 1
ATOM 766 N N . TRP A 1 97 ? -1.446 0.648 6.010 1.00 84.75 97 TRP A N 1
ATOM 767 C CA . TRP A 1 97 ? -1.053 1.860 5.297 1.00 84.75 97 TRP A CA 1
ATOM 768 C C . TRP A 1 97 ? 0.469 2.025 5.272 1.00 84.75 97 TRP A C 1
ATOM 770 O O . TRP A 1 97 ? 1.016 2.332 4.216 1.00 84.75 97 TRP A O 1
ATOM 780 N N . SER A 1 98 ? 1.174 1.753 6.376 1.00 84.69 98 SER A N 1
ATOM 781 C CA . SER A 1 98 ? 2.641 1.804 6.396 1.00 84.69 98 SER A CA 1
ATOM 782 C C . SER A 1 98 ? 3.278 0.758 5.484 1.00 84.69 98 SER A C 1
ATOM 784 O O . SER A 1 98 ? 4.230 1.080 4.778 1.00 84.69 98 SER A O 1
ATOM 786 N N . ALA A 1 99 ? 2.732 -0.461 5.438 1.00 87.56 99 ALA A N 1
ATOM 787 C CA . ALA A 1 99 ? 3.211 -1.491 4.517 1.00 87.56 99 ALA A CA 1
ATOM 788 C C . ALA A 1 99 ? 3.028 -1.061 3.052 1.00 87.56 99 ALA A C 1
ATOM 790 O O . ALA A 1 99 ? 3.960 -1.145 2.259 1.00 87.56 99 ALA A O 1
ATOM 791 N N . SER A 1 100 ? 1.856 -0.510 2.720 1.00 87.19 100 SER A N 1
ATOM 792 C CA . SER A 1 100 ? 1.568 -0.005 1.371 1.00 87.19 100 SER A CA 1
ATOM 793 C C . SER A 1 100 ? 2.518 1.127 0.965 1.00 87.19 100 SER A C 1
ATOM 795 O O . SER A 1 100 ? 2.987 1.164 -0.171 1.00 87.19 100 SER A O 1
ATOM 797 N N . LEU A 1 101 ? 2.836 2.039 1.890 1.00 87.38 101 LEU A N 1
ATOM 798 C CA . LEU A 1 101 ? 3.800 3.116 1.650 1.00 87.38 101 LEU A CA 1
ATOM 799 C C . LEU A 1 101 ? 5.220 2.583 1.412 1.00 87.38 101 LEU A C 1
ATOM 801 O O . LEU A 1 101 ? 5.895 3.089 0.520 1.00 87.38 101 LEU A O 1
ATOM 805 N N . CYS A 1 102 ? 5.643 1.548 2.145 1.00 90.88 102 CYS A N 1
ATOM 806 C CA . CYS A 1 102 ? 6.936 0.890 1.935 1.00 90.88 102 CYS A CA 1
ATOM 807 C C . CYS A 1 102 ? 7.039 0.292 0.523 1.00 90.88 102 CYS A C 1
ATOM 809 O O . CYS A 1 102 ? 8.007 0.536 -0.195 1.00 90.88 102 CYS A O 1
ATOM 811 N N . THR A 1 103 ? 5.993 -0.402 0.068 1.00 92.75 103 THR A N 1
ATOM 812 C CA . THR A 1 103 ? 5.947 -0.943 -1.298 1.00 92.75 103 THR A CA 1
ATOM 813 C C . THR A 1 103 ? 5.996 0.164 -2.355 1.00 92.75 103 THR A C 1
ATOM 815 O O . THR A 1 103 ? 6.670 0.023 -3.371 1.00 92.75 103 THR A O 1
ATOM 818 N N . ILE A 1 104 ? 5.324 1.299 -2.128 1.00 90.88 104 ILE A N 1
ATOM 819 C CA . ILE A 1 104 ? 5.391 2.448 -3.047 1.00 90.88 104 ILE A CA 1
ATOM 820 C C . ILE A 1 104 ? 6.819 3.001 -3.133 1.00 90.88 104 ILE A C 1
ATOM 822 O O . ILE A 1 104 ? 7.265 3.357 -4.225 1.00 90.88 104 ILE A O 1
ATOM 826 N N . THR A 1 105 ? 7.541 3.076 -2.012 1.00 92.44 105 THR A N 1
ATOM 827 C CA . THR A 1 105 ? 8.934 3.541 -2.018 1.00 92.44 105 THR A CA 1
ATOM 828 C C . THR A 1 105 ? 9.865 2.581 -2.752 1.00 92.44 105 THR A C 1
ATOM 830 O O . THR A 1 105 ? 10.680 3.045 -3.543 1.00 92.44 105 THR A O 1
ATOM 833 N N . GLU A 1 106 ? 9.685 1.269 -2.586 1.00 94.00 106 GLU A N 1
ATOM 834 C CA . GLU A 1 106 ? 10.450 0.250 -3.321 1.00 94.00 106 GLU A CA 1
ATOM 835 C C . GLU A 1 106 ? 10.221 0.365 -4.834 1.00 94.00 106 GLU A C 1
ATOM 837 O O . GLU A 1 106 ? 11.174 0.477 -5.602 1.00 94.00 106 GLU A O 1
ATOM 842 N N . ILE A 1 107 ? 8.958 0.468 -5.268 1.00 92.00 107 ILE A N 1
ATOM 843 C CA . ILE A 1 107 ? 8.615 0.672 -6.686 1.00 92.00 107 ILE A CA 1
ATOM 844 C C . ILE A 1 107 ? 9.257 1.958 -7.226 1.00 92.00 107 ILE A C 1
ATOM 846 O O . ILE A 1 107 ? 9.727 1.999 -8.365 1.00 92.00 107 ILE A O 1
ATOM 850 N N . ALA A 1 108 ? 9.271 3.031 -6.433 1.00 93.62 108 ALA A N 1
ATOM 851 C CA . ALA A 1 108 ? 9.886 4.286 -6.845 1.00 93.62 108 ALA A CA 1
ATOM 852 C C . ALA A 1 108 ? 11.404 4.147 -7.048 1.00 93.62 108 ALA A C 1
ATOM 854 O O . ALA A 1 108 ? 11.940 4.740 -7.988 1.00 93.62 108 ALA A O 1
ATOM 855 N N . ASP A 1 109 ? 12.087 3.379 -6.202 1.00 96.12 109 ASP A N 1
ATOM 856 C CA . ASP A 1 109 ? 13.520 3.117 -6.333 1.00 96.12 109 ASP A CA 1
ATOM 857 C C . ASP A 1 109 ? 13.822 2.218 -7.545 1.00 96.12 109 ASP A C 1
ATOM 859 O O . ASP A 1 109 ? 14.714 2.547 -8.335 1.00 96.12 109 ASP A O 1
ATOM 863 N N . ASP A 1 110 ? 13.015 1.182 -7.787 1.00 96.44 110 ASP A N 1
ATOM 864 C CA . ASP A 1 110 ? 13.121 0.327 -8.979 1.00 96.44 110 ASP A CA 1
ATOM 865 C C . ASP A 1 110 ? 12.962 1.135 -10.275 1.00 96.44 110 ASP A C 1
ATOM 867 O O . ASP A 1 110 ? 13.754 1.012 -11.215 1.00 96.44 110 ASP A O 1
ATOM 871 N N . LEU A 1 111 ? 11.973 2.033 -10.329 1.00 96.75 111 LEU A N 1
ATOM 872 C CA . LEU A 1 111 ? 11.762 2.906 -11.487 1.00 96.75 111 LEU A CA 1
ATOM 873 C C . LEU A 1 111 ? 12.937 3.866 -11.713 1.00 96.75 111 LEU A C 1
ATOM 875 O O . LEU A 1 111 ? 13.294 4.140 -12.865 1.00 96.75 111 LEU A O 1
ATOM 879 N N . ARG A 1 112 ? 13.567 4.370 -10.644 1.00 97.44 112 ARG A N 1
ATOM 880 C CA . ARG A 1 112 ? 14.794 5.175 -10.772 1.00 97.44 112 ARG A CA 1
ATOM 881 C C . ARG A 1 112 ? 15.938 4.342 -11.339 1.00 97.44 112 ARG A C 1
ATOM 883 O O . ARG A 1 112 ? 16.644 4.835 -12.219 1.00 97.44 112 ARG A O 1
ATOM 890 N N . PHE A 1 113 ? 16.100 3.102 -10.882 1.00 97.69 113 PHE A N 1
ATOM 891 C CA . PHE A 1 113 ? 17.125 2.198 -11.398 1.00 97.69 113 PHE A CA 1
ATOM 892 C C . PHE A 1 113 ? 16.929 1.911 -12.892 1.00 97.69 113 PHE A C 1
ATOM 894 O O . PHE A 1 113 ? 17.864 2.080 -13.678 1.00 97.69 113 PHE A O 1
ATOM 901 N N . VAL A 1 114 ? 15.706 1.563 -13.307 1.00 97.75 114 VAL A N 1
ATOM 902 C CA . VAL A 1 114 ? 15.373 1.331 -14.723 1.00 97.75 114 VAL A CA 1
ATOM 903 C C . VAL A 1 114 ? 15.676 2.570 -15.563 1.00 97.75 114 VAL A C 1
ATOM 905 O O . VAL A 1 114 ? 16.301 2.465 -16.617 1.00 97.75 114 VAL A O 1
ATOM 908 N N . ARG A 1 115 ? 15.296 3.760 -15.084 1.00 97.56 115 ARG A N 1
ATOM 909 C CA . ARG A 1 115 ? 15.581 5.020 -15.781 1.00 97.56 115 ARG A CA 1
ATOM 910 C C . ARG A 1 115 ? 17.083 5.267 -15.940 1.00 97.56 115 ARG A C 1
ATOM 912 O O . ARG A 1 115 ? 17.513 5.706 -17.005 1.00 97.56 115 ARG A O 1
ATOM 919 N N . MET A 1 116 ? 17.870 4.996 -14.901 1.00 98.25 116 MET A N 1
ATOM 920 C CA . MET A 1 116 ? 19.327 5.121 -14.949 1.00 98.25 116 MET A CA 1
ATOM 921 C C . MET A 1 116 ? 19.922 4.163 -15.986 1.00 98.25 116 MET A C 1
ATOM 923 O O . MET A 1 116 ? 20.685 4.602 -16.844 1.00 98.25 116 MET A O 1
ATOM 927 N N . LYS A 1 117 ? 19.508 2.890 -15.975 1.00 97.75 117 LYS A N 1
ATOM 928 C CA . LYS A 1 117 ? 19.983 1.886 -16.938 1.00 97.75 117 LYS A CA 1
ATOM 929 C C . LYS A 1 117 ? 19.617 2.225 -18.373 1.00 97.75 117 LYS A C 1
ATOM 931 O O . LYS A 1 117 ? 20.474 2.162 -19.246 1.00 97.75 117 LYS A O 1
ATOM 936 N N . TRP A 1 118 ? 18.391 2.687 -18.600 1.00 98.25 118 TRP A N 1
ATOM 937 C CA . TRP A 1 118 ? 17.981 3.170 -19.916 1.00 98.25 118 TRP A CA 1
ATOM 938 C C . TRP A 1 118 ? 18.884 4.311 -20.396 1.00 98.25 118 TRP A C 1
ATOM 940 O O . TRP A 1 118 ? 19.305 4.331 -21.550 1.00 98.25 118 TRP A O 1
ATOM 950 N N . SER A 1 119 ? 19.200 5.269 -19.521 1.00 98.12 119 SER A N 1
ATOM 951 C CA . SER A 1 119 ? 20.081 6.387 -19.871 1.00 98.12 119 SER A CA 1
ATOM 952 C C . SER A 1 119 ? 21.496 5.921 -20.225 1.00 98.12 119 SER A C 1
ATOM 954 O O . SER A 1 119 ? 22.082 6.438 -21.176 1.00 98.12 119 SER A O 1
ATOM 956 N N . GLU A 1 120 ? 22.046 4.964 -19.475 1.00 97.94 120 GLU A N 1
ATOM 957 C CA . GLU A 1 120 ? 23.360 4.369 -19.751 1.00 97.94 120 GLU A CA 1
ATOM 958 C C . GLU A 1 120 ? 23.384 3.667 -21.115 1.00 97.94 120 GLU A C 1
ATOM 960 O O . GLU A 1 120 ? 24.298 3.896 -21.914 1.00 97.94 120 GLU A O 1
ATOM 965 N N . ASP A 1 121 ? 22.369 2.852 -21.405 1.00 98.12 121 ASP A N 1
ATOM 966 C CA . ASP A 1 121 ? 22.266 2.121 -22.670 1.00 98.12 121 ASP A CA 1
ATOM 967 C C . ASP A 1 121 ? 22.053 3.069 -23.850 1.00 98.12 121 ASP A C 1
ATOM 969 O O . ASP A 1 121 ? 22.713 2.934 -24.880 1.00 98.12 121 ASP A O 1
ATOM 973 N N . HIS A 1 122 ? 21.223 4.099 -23.685 1.00 97.94 122 HIS A N 1
ATOM 974 C CA . HIS A 1 122 ? 21.046 5.130 -24.702 1.00 97.94 122 HIS A CA 1
ATOM 975 C C . HIS A 1 122 ? 22.371 5.840 -25.022 1.00 97.94 122 HIS A C 1
ATOM 977 O O . HIS A 1 122 ? 22.732 5.993 -26.186 1.00 97.94 122 HIS A O 1
ATOM 983 N N . GLN A 1 123 ? 23.142 6.243 -24.005 1.00 97.75 123 GLN A N 1
ATOM 984 C CA . GLN A 1 123 ? 24.462 6.852 -24.218 1.00 97.75 123 GLN A CA 1
ATOM 985 C C . GLN A 1 123 ? 25.461 5.892 -24.872 1.00 97.75 123 GLN A C 1
ATOM 987 O O . GLN A 1 123 ? 26.334 6.325 -25.627 1.00 97.75 123 GLN A O 1
ATOM 992 N N . ARG A 1 124 ? 25.373 4.593 -24.576 1.00 97.44 124 ARG A N 1
ATOM 993 C CA . ARG A 1 124 ? 26.182 3.575 -25.250 1.00 97.44 124 ARG A CA 1
ATOM 994 C C . ARG A 1 124 ? 25.842 3.511 -26.737 1.00 97.44 124 ARG A C 1
ATOM 996 O O . ARG A 1 124 ? 26.751 3.649 -27.548 1.00 97.44 124 ARG A O 1
ATOM 1003 N N . MET A 1 125 ? 24.559 3.403 -27.075 1.00 96.62 125 MET A N 1
ATOM 1004 C CA . MET A 1 125 ? 24.095 3.354 -28.464 1.00 96.62 125 MET A CA 1
ATOM 1005 C C . MET A 1 125 ? 24.483 4.604 -29.255 1.00 96.62 125 MET A C 1
ATOM 1007 O O . MET A 1 125 ? 24.894 4.490 -30.405 1.00 96.62 125 MET A O 1
ATOM 1011 N N . VAL A 1 126 ? 24.392 5.792 -28.647 1.00 97.31 126 VAL A N 1
ATOM 1012 C CA . VAL A 1 126 ? 24.823 7.044 -29.291 1.00 97.31 126 VAL A CA 1
ATOM 1013 C C . VAL A 1 126 ? 26.312 6.991 -29.639 1.00 97.31 126 VAL A C 1
ATOM 1015 O O . VAL A 1 126 ? 26.670 7.236 -30.785 1.00 97.31 126 VAL A O 1
ATOM 1018 N N . ARG A 1 127 ? 27.172 6.595 -28.692 1.00 96.50 127 ARG A N 1
ATOM 1019 C CA . ARG A 1 127 ? 28.623 6.486 -28.932 1.00 96.50 127 ARG A CA 1
ATOM 1020 C C . ARG A 1 127 ? 28.972 5.440 -29.987 1.00 96.50 127 ARG A C 1
ATOM 1022 O O . ARG A 1 127 ? 29.839 5.676 -30.822 1.00 96.50 127 ARG A O 1
ATOM 1029 N N . GLU A 1 128 ? 28.311 4.285 -29.948 1.00 96.31 128 GLU A N 1
ATOM 1030 C CA . GLU A 1 128 ? 28.492 3.234 -30.955 1.00 96.31 128 GLU A CA 1
ATOM 1031 C C . GLU A 1 128 ? 28.057 3.724 -32.345 1.00 96.31 128 GLU A C 1
ATOM 1033 O O . GLU A 1 128 ? 28.771 3.507 -33.324 1.00 96.31 128 GLU A O 1
ATOM 1038 N N . GLY A 1 129 ? 26.939 4.450 -32.428 1.00 95.88 129 GLY A N 1
ATOM 1039 C CA . GLY A 1 129 ? 26.459 5.067 -33.663 1.00 95.88 129 GLY A CA 1
ATOM 1040 C C . GLY A 1 129 ? 27.419 6.117 -34.226 1.00 95.88 129 GLY A C 1
ATOM 1041 O O . GLY A 1 129 ? 27.719 6.086 -35.417 1.00 95.88 129 GLY A O 1
ATOM 1042 N N . GLU A 1 130 ? 27.951 7.005 -33.382 1.00 94.38 130 GLU A N 1
ATOM 1043 C CA . GLU A 1 130 ? 28.960 8.000 -33.777 1.00 94.38 130 GLU A CA 1
ATOM 1044 C C . GLU A 1 130 ? 30.239 7.332 -34.297 1.00 94.38 130 GLU A C 1
ATOM 1046 O O . GLU A 1 130 ? 30.777 7.730 -35.330 1.00 94.38 130 GLU A O 1
ATOM 1051 N N . HIS A 1 131 ? 30.705 6.274 -33.628 1.00 90.75 131 HIS A N 1
ATOM 1052 C CA . HIS A 1 131 ? 31.891 5.536 -34.059 1.00 90.75 131 HIS A CA 1
ATOM 1053 C C . HIS A 1 131 ? 31.689 4.871 -35.429 1.00 90.75 131 HIS A C 1
ATOM 1055 O O . HIS A 1 131 ? 32.584 4.915 -36.270 1.00 90.75 131 HIS A O 1
ATOM 1061 N N . LEU A 1 132 ? 30.519 4.273 -35.676 1.00 90.69 132 LEU A N 1
ATOM 1062 C CA . LEU A 1 132 ? 30.186 3.685 -36.977 1.00 90.69 132 LEU A CA 1
ATOM 1063 C C . LEU A 1 132 ? 30.063 4.745 -38.077 1.00 90.69 132 LEU A C 1
ATOM 1065 O O . LEU A 1 132 ? 30.503 4.506 -39.197 1.00 90.69 132 LEU A O 1
ATOM 1069 N N . TRP A 1 133 ? 29.508 5.915 -37.755 1.00 89.44 133 TRP A N 1
ATOM 1070 C CA . TRP A 1 133 ? 29.361 7.024 -38.697 1.00 89.44 133 TRP A CA 1
ATOM 1071 C C . TRP A 1 133 ? 30.705 7.609 -39.146 1.00 89.44 133 TRP A C 1
ATOM 1073 O O . TRP A 1 133 ? 30.854 7.991 -40.300 1.00 89.44 133 TRP A O 1
ATOM 1083 N N . HIS A 1 134 ? 31.691 7.675 -38.251 1.00 86.62 134 HIS A N 1
ATOM 1084 C CA . HIS A 1 134 ? 33.025 8.192 -38.574 1.00 86.62 134 HIS A CA 1
ATOM 1085 C C . HIS A 1 134 ? 33.975 7.151 -39.190 1.00 86.62 134 HIS A C 1
ATOM 1087 O O . HIS A 1 134 ? 35.032 7.530 -39.692 1.00 86.62 134 HIS A O 1
ATOM 1093 N N . ALA A 1 135 ? 33.633 5.862 -39.134 1.00 80.81 135 ALA A N 1
ATOM 1094 C CA . ALA A 1 135 ? 34.466 4.768 -39.639 1.00 80.81 135 ALA A CA 1
ATOM 1095 C C . ALA A 1 135 ? 34.127 4.312 -41.075 1.00 80.81 135 ALA A C 1
ATOM 1097 O O . ALA A 1 135 ? 34.846 3.463 -41.607 1.00 80.81 135 ALA A O 1
ATOM 1098 N N . GLY A 1 136 ? 33.049 4.827 -41.680 1.00 70.69 136 GLY A N 1
ATOM 1099 C CA . GLY A 1 136 ? 32.631 4.549 -43.064 1.00 70.69 136 GLY A CA 1
ATOM 1100 C C . GLY A 1 136 ? 32.883 5.724 -43.996 1.00 70.69 136 GLY A C 1
ATOM 1101 O O . GLY A 1 136 ? 33.166 5.456 -45.184 1.00 70.69 136 GLY A O 1
#

Secondary structure (DSSP, 8-state):
------PPPPP---PPP--GGGS-HHHHHHHHHHH-TTSSPPS----PPPPP-------------HHHHHHHHHHHHHHHHHHHHHHHHHHHHHHHHHHHHHHHHHHHHHHHHHHHHHHHHHHHHHHHHHHHHHH-

Radius of gyration: 35.78 Å; chains: 1; bounding box: 74×68×96 Å

Foldseek 3Di:
DDDDDDDDDPPPPDPPPCDLVNDDPVVNVVVVVVVDPPPDDDPPPDDDDDDDDDDDDDDDPPPPDPVVVVVVVVVVVVVVVVVVVVVVVVVVVVVVVVVVVVVVVVVVVVVVVVVVVVVVVVVVVVVVVVVVVVVD

pLDDT: mean 75.25, std 17.97, range [38.47, 98.25]

Sequence (136 aa):
MATQTNQPPPSKKAASPKTFLSLPRELRQQILLLSNPHLLPPPFSNIPPVPSDTNTPTGSRHDGTTFERKIAIALRKMAIFRRQMKLFVYYNNTQVWSASLCTITEIADDLRFVRMKWSEDHQRMVREGEHLWHAG

Organism: Venturia inaequalis (NCBI:txid5025)